Protein AF-A0A3M9ZS25-F1 (afdb_monomer_lite)

Structure (mmCIF, N/CA/C/O backbone):
data_AF-A0A3M9ZS25-F1
#
_entry.id   AF-A0A3M9ZS25-F1
#
loop_
_atom_site.group_PDB
_atom_site.id
_atom_site.type_symbol
_atom_site.label_atom_id
_atom_site.label_alt_id
_atom_site.label_comp_id
_atom_site.label_asym_id
_atom_site.label_entity_id
_atom_site.label_seq_id
_atom_site.pdbx_PDB_ins_code
_atom_site.Cartn_x
_atom_site.Cartn_y
_atom_site.Cartn_z
_atom_site.occupancy
_atom_site.B_iso_or_equiv
_atom_site.auth_seq_id
_atom_site.auth_comp_id
_atom_site.auth_asym_id
_atom_site.auth_atom_id
_atom_site.pdbx_PDB_model_num
ATOM 1 N N . ASP A 1 1 ? 11.937 -7.637 -33.307 1.00 70.69 1 ASP A N 1
ATOM 2 C CA . ASP A 1 1 ? 12.448 -8.621 -32.337 1.00 70.69 1 ASP A CA 1
ATOM 3 C C . ASP A 1 1 ? 13.852 -8.271 -31.884 1.00 70.69 1 ASP A C 1
ATOM 5 O O . ASP A 1 1 ? 14.822 -8.769 -32.437 1.00 70.69 1 ASP A O 1
ATOM 9 N N . ASP A 1 2 ? 13.953 -7.366 -30.910 1.00 86.38 2 ASP A N 1
ATOM 10 C CA . ASP A 1 2 ? 15.223 -7.020 -30.266 1.00 86.38 2 ASP A CA 1
ATOM 11 C C . ASP A 1 2 ? 15.440 -7.941 -29.043 1.00 86.38 2 ASP A C 1
ATOM 13 O O . ASP A 1 2 ? 14.625 -7.911 -28.110 1.00 86.38 2 ASP A O 1
ATOM 17 N N . PRO A 1 3 ? 16.511 -8.760 -29.011 1.00 86.88 3 PRO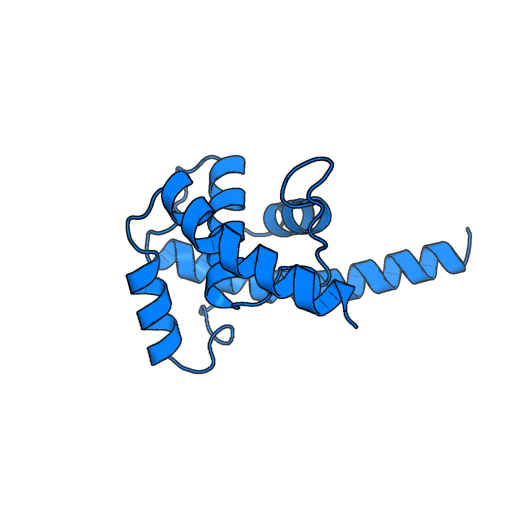 A N 1
ATOM 18 C CA . PRO A 1 3 ? 16.837 -9.616 -27.870 1.00 86.88 3 PRO A CA 1
ATOM 19 C C . PRO A 1 3 ? 16.986 -8.863 -26.537 1.00 86.88 3 PRO A C 1
ATOM 21 O O . PRO A 1 3 ? 16.682 -9.421 -25.479 1.00 86.88 3 PRO A O 1
ATOM 24 N N . ALA A 1 4 ? 17.431 -7.602 -26.558 1.00 84.00 4 ALA A N 1
ATOM 25 C CA . ALA A 1 4 ? 17.576 -6.788 -25.354 1.00 84.00 4 ALA A CA 1
ATOM 26 C C . ALA A 1 4 ? 16.211 -6.399 -24.767 1.00 84.00 4 ALA A C 1
ATOM 28 O O . ALA A 1 4 ? 16.008 -6.489 -23.554 1.00 84.00 4 ALA A O 1
ATOM 29 N N . GLU A 1 5 ? 15.2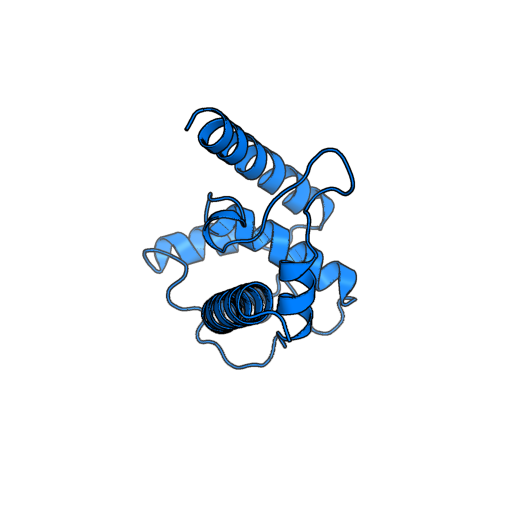53 -6.037 -25.619 1.00 81.25 5 GLU A N 1
ATOM 30 C CA . GLU A 1 5 ? 13.885 -5.715 -25.199 1.00 81.25 5 GLU A CA 1
ATOM 31 C C . GLU A 1 5 ? 13.136 -6.956 -24.695 1.00 81.25 5 GLU A C 1
ATOM 33 O O . GLU A 1 5 ? 12.448 -6.894 -23.675 1.00 81.25 5 GLU A O 1
ATOM 38 N N . GLN A 1 6 ? 13.347 -8.123 -25.315 1.00 83.31 6 GLN A N 1
ATOM 39 C CA . GLN A 1 6 ? 12.789 -9.389 -24.817 1.00 83.31 6 GLN A CA 1
ATOM 40 C C . GLN A 1 6 ? 13.334 -9.756 -23.430 1.00 83.31 6 GLN A C 1
ATOM 42 O O . GLN A 1 6 ? 12.579 -10.188 -22.553 1.00 83.31 6 GLN A O 1
ATOM 47 N N . LYS A 1 7 ? 14.635 -9.541 -23.193 1.00 87.06 7 LYS A N 1
ATOM 48 C CA . LYS A 1 7 ? 15.250 -9.759 -21.879 1.00 87.06 7 LYS A CA 1
ATOM 49 C C . LYS A 1 7 ? 14.649 -8.833 -20.818 1.00 87.06 7 LYS A C 1
ATOM 51 O O . LYS A 1 7 ? 14.262 -9.319 -19.756 1.00 87.06 7 LYS A O 1
ATOM 56 N N . LYS A 1 8 ? 14.505 -7.535 -21.113 1.00 80.56 8 LYS A N 1
ATOM 57 C CA . LYS A 1 8 ? 13.870 -6.564 -20.202 1.00 80.56 8 LYS A CA 1
ATOM 58 C C . LYS A 1 8 ? 12.425 -6.943 -19.880 1.00 80.56 8 LYS A C 1
ATOM 60 O O . LYS A 1 8 ? 12.032 -6.906 -18.716 1.00 80.56 8 LYS A O 1
ATOM 65 N N . ALA A 1 9 ? 11.646 -7.346 -20.884 1.00 80.19 9 ALA A N 1
ATOM 66 C CA . ALA A 1 9 ? 10.262 -7.772 -20.694 1.00 80.19 9 ALA A CA 1
ATOM 67 C C . ALA A 1 9 ? 10.161 -9.011 -19.787 1.00 80.19 9 ALA A C 1
ATOM 69 O O . ALA A 1 9 ? 9.323 -9.049 -18.883 1.00 80.19 9 ALA A O 1
ATOM 70 N N . ARG A 1 10 ? 11.050 -9.997 -19.972 1.00 84.81 10 ARG A N 1
ATOM 71 C CA . ARG A 1 10 ? 11.115 -11.189 -19.114 1.00 84.81 10 ARG A CA 1
ATOM 72 C C . ARG A 1 10 ? 11.477 -10.835 -17.674 1.00 84.81 10 ARG A C 1
ATOM 74 O O . ARG A 1 10 ? 10.773 -11.242 -16.755 1.00 84.81 10 ARG A O 1
ATOM 81 N N . GLU A 1 11 ? 12.525 -10.039 -17.475 1.00 84.88 11 GLU A N 1
ATOM 82 C CA . GLU A 1 11 ? 12.943 -9.591 -16.140 1.00 84.88 11 GLU A CA 1
ATOM 83 C C . GLU A 1 11 ? 11.834 -8.801 -15.434 1.00 84.88 11 GLU A C 1
ATOM 85 O O . GLU A 1 11 ? 11.601 -8.980 -14.236 1.00 84.88 11 GLU A O 1
ATOM 90 N N . TRP A 1 12 ? 11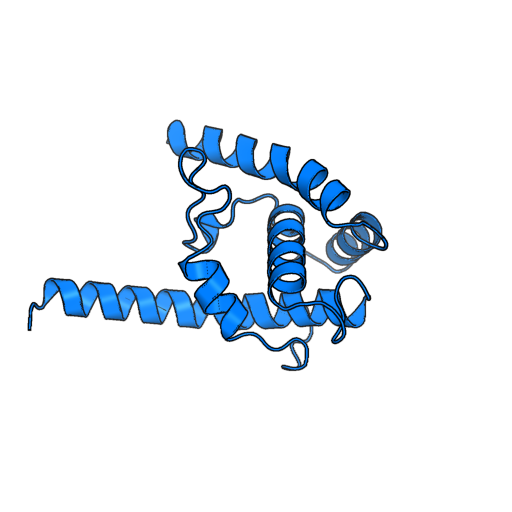.111 -7.954 -16.170 1.00 82.75 12 TRP A N 1
ATOM 91 C CA . TRP A 1 12 ? 9.951 -7.246 -15.639 1.00 82.75 12 TRP A CA 1
ATOM 92 C C . TRP A 1 12 ? 8.835 -8.211 -15.221 1.00 82.75 12 TRP A C 1
ATOM 94 O O . TRP A 1 12 ? 8.310 -8.083 -14.112 1.00 82.75 12 TRP A O 1
ATOM 104 N N . GLY A 1 13 ? 8.512 -9.202 -16.059 1.00 83.88 13 GLY A N 1
ATOM 105 C CA . GLY A 1 13 ? 7.510 -10.229 -15.765 1.00 83.88 13 GLY A CA 1
ATOM 106 C C . GLY A 1 13 ? 7.859 -11.067 -14.532 1.00 83.88 13 GLY A C 1
ATOM 107 O O . GLY A 1 13 ? 7.014 -11.265 -13.662 1.00 83.88 13 GLY A O 1
ATOM 108 N N . GLU A 1 14 ? 9.117 -11.485 -14.395 1.00 86.06 14 GLU A N 1
ATOM 109 C CA . GLU A 1 14 ? 9.610 -12.219 -13.223 1.00 86.06 14 GLU A CA 1
ATOM 110 C C . GLU A 1 14 ? 9.538 -11.381 -11.943 1.00 86.06 14 GLU A C 1
ATOM 112 O O . GLU A 1 14 ? 9.108 -11.870 -10.895 1.00 86.06 14 GLU A O 1
ATOM 117 N N . ARG A 1 15 ? 9.929 -10.101 -12.009 1.00 84.06 15 ARG A N 1
ATOM 118 C CA . ARG A 1 15 ? 9.793 -9.183 -10.868 1.00 84.06 15 ARG A CA 1
ATOM 119 C C . ARG A 1 15 ? 8.322 -9.012 -10.494 1.00 84.06 15 ARG A C 1
ATOM 121 O O . ARG A 1 15 ? 7.991 -9.117 -9.318 1.00 84.06 15 ARG A O 1
ATOM 128 N N . ARG A 1 16 ? 7.433 -8.827 -11.473 1.00 84.19 16 ARG A N 1
ATOM 129 C CA . ARG A 1 16 ? 5.981 -8.720 -11.260 1.00 84.19 16 ARG A CA 1
ATOM 130 C C . ARG A 1 16 ? 5.395 -9.964 -10.596 1.00 84.19 16 ARG A C 1
ATOM 132 O O . ARG A 1 16 ? 4.665 -9.839 -9.615 1.00 84.19 16 ARG A O 1
ATOM 139 N N . ALA A 1 17 ? 5.765 -11.153 -11.067 1.00 85.56 17 ALA A N 1
ATOM 140 C CA . ALA A 1 17 ? 5.315 -12.422 -10.497 1.00 85.56 17 ALA A CA 1
ATOM 141 C C . ALA A 1 17 ? 5.704 -12.580 -9.015 1.00 85.56 17 ALA A C 1
ATOM 143 O O . ALA A 1 17 ? 4.945 -13.164 -8.246 1.00 85.56 17 ALA A O 1
ATOM 144 N N . ARG A 1 18 ? 6.842 -12.012 -8.588 1.00 82.69 18 ARG A N 1
ATOM 145 C CA . ARG A 1 18 ? 7.256 -11.999 -7.173 1.00 82.69 18 ARG A CA 1
ATOM 146 C C . ARG A 1 18 ? 6.466 -11.006 -6.313 1.00 82.69 18 ARG A C 1
ATOM 148 O O . ARG A 1 18 ? 6.256 -11.269 -5.132 1.00 82.69 18 ARG A O 1
ATOM 155 N N . ARG A 1 19 ? 6.009 -9.885 -6.883 1.00 85.31 19 ARG A N 1
ATOM 156 C CA . ARG A 1 19 ? 5.305 -8.820 -6.139 1.00 85.31 19 ARG A CA 1
ATOM 157 C C . ARG A 1 19 ? 3.838 -9.110 -5.900 1.00 85.31 19 ARG A C 1
ATOM 159 O O . ARG A 1 19 ? 3.342 -8.841 -4.809 1.00 85.31 19 ARG A O 1
ATOM 166 N N . LEU A 1 20 ? 3.148 -9.653 -6.904 1.00 86.00 20 LEU A N 1
ATOM 167 C CA . LEU A 1 20 ? 1.698 -9.851 -6.846 1.00 86.00 20 LEU A CA 1
ATOM 168 C C . LEU A 1 20 ? 1.243 -10.662 -5.619 1.00 86.00 20 LEU A C 1
ATOM 170 O O . LEU A 1 20 ? 0.322 -10.206 -4.946 1.00 86.00 20 LEU A O 1
ATOM 174 N N . PRO A 1 21 ? 1.880 -11.789 -5.240 1.00 85.06 21 PRO A N 1
ATOM 175 C CA . PRO A 1 21 ? 1.477 -12.529 -4.042 1.00 85.06 21 PRO A CA 1
ATOM 176 C C . PRO A 1 21 ? 1.612 -11.721 -2.745 1.00 85.06 21 PRO A C 1
ATOM 178 O O . PRO A 1 21 ? 0.787 -11.854 -1.845 1.00 85.06 21 PRO A O 1
ATOM 181 N N . GLN A 1 22 ? 2.640 -10.873 -2.633 1.00 84.38 22 GLN A N 1
ATOM 182 C CA . GLN A 1 22 ? 2.825 -10.016 -1.459 1.00 84.38 22 GLN A CA 1
ATOM 183 C C . GLN A 1 22 ? 1.762 -8.916 -1.400 1.00 84.38 22 GLN A C 1
ATOM 185 O O . GLN A 1 22 ? 1.153 -8.720 -0.352 1.00 84.38 22 GLN A O 1
ATOM 190 N N . LEU A 1 23 ? 1.472 -8.267 -2.531 1.00 86.38 23 LEU A N 1
ATOM 191 C CA . LEU A 1 23 ? 0.415 -7.258 -2.608 1.00 86.38 23 LEU A CA 1
ATOM 192 C C . LEU A 1 23 ? -0.977 -7.842 -2.337 1.00 86.38 23 LEU A C 1
ATOM 194 O O . LEU A 1 23 ? -1.752 -7.216 -1.623 1.00 86.38 23 LEU A O 1
ATOM 198 N N . ARG A 1 24 ? -1.280 -9.051 -2.833 1.00 87.31 24 ARG A N 1
ATOM 199 C CA . ARG A 1 24 ? -2.540 -9.756 -2.531 1.00 87.31 24 ARG A CA 1
ATOM 200 C C . ARG A 1 24 ? -2.696 -10.038 -1.043 1.00 87.31 24 ARG A C 1
ATOM 202 O O . ARG A 1 24 ? -3.731 -9.719 -0.469 1.00 87.31 24 ARG A O 1
ATOM 209 N N . ARG A 1 25 ? -1.658 -10.588 -0.401 1.00 85.88 25 ARG A N 1
ATOM 210 C CA . ARG A 1 25 ? -1.663 -10.831 1.052 1.00 85.88 25 ARG A CA 1
ATOM 211 C C . ARG A 1 25 ? -1.874 -9.549 1.842 1.00 85.88 25 ARG A C 1
ATOM 213 O O . ARG A 1 25 ? -2.675 -9.539 2.771 1.00 85.88 25 ARG A O 1
ATOM 220 N N . PHE A 1 26 ? -1.199 -8.476 1.446 1.00 87.94 26 PHE A N 1
ATOM 221 C CA . PHE A 1 26 ? -1.333 -7.199 2.127 1.00 87.94 26 PHE A CA 1
ATOM 222 C C . PHE A 1 26 ? -2.717 -6.568 1.927 1.00 87.94 26 PHE A C 1
ATOM 224 O O . PHE A 1 26 ? -3.330 -6.128 2.893 1.00 87.94 26 PHE A O 1
ATOM 231 N N . ALA A 1 27 ? -3.262 -6.590 0.709 1.00 89.12 27 ALA A N 1
ATOM 232 C CA . ALA A 1 27 ? -4.618 -6.111 0.447 1.00 89.12 27 ALA A CA 1
ATOM 233 C C . ALA A 1 27 ? -5.668 -6.907 1.243 1.00 89.12 27 ALA A C 1
ATOM 235 O O . ALA A 1 27 ? -6.542 -6.308 1.864 1.00 89.12 27 ALA A O 1
ATOM 236 N N . ALA A 1 28 ? -5.540 -8.236 1.304 1.00 88.12 28 ALA A N 1
ATOM 237 C CA . ALA A 1 28 ? -6.422 -9.085 2.104 1.00 88.12 28 ALA A CA 1
ATOM 238 C C . ALA A 1 28 ? -6.318 -8.780 3.611 1.00 88.12 28 ALA A C 1
ATOM 240 O O . ALA A 1 28 ? -7.334 -8.764 4.307 1.00 88.12 28 ALA A O 1
ATOM 241 N N . LEU A 1 29 ? -5.110 -8.498 4.118 1.00 89.50 29 LEU A N 1
ATOM 242 C CA . LEU A 1 29 ? -4.897 -8.061 5.500 1.00 89.50 29 LEU A CA 1
ATOM 243 C C . LEU A 1 29 ? -5.639 -6.749 5.790 1.00 89.50 29 LEU A C 1
ATOM 245 O O . LEU A 1 29 ? -6.377 -6.673 6.770 1.00 89.50 29 LEU A O 1
ATOM 249 N N . LEU A 1 30 ? -5.484 -5.739 4.930 1.00 91.19 30 LEU A N 1
ATOM 250 C CA . LEU A 1 30 ? -6.168 -4.452 5.085 1.00 91.19 30 LEU A CA 1
ATOM 251 C C . LEU A 1 30 ? -7.692 -4.599 5.004 1.00 91.19 30 LEU A C 1
ATOM 253 O O . LEU A 1 30 ? -8.407 -3.975 5.785 1.00 91.19 30 LEU A O 1
ATOM 257 N N . HIS A 1 31 ? -8.182 -5.454 4.102 1.00 90.12 31 HIS A N 1
ATOM 258 C CA . HIS A 1 31 ? -9.609 -5.713 3.930 1.00 90.12 31 HIS A CA 1
ATOM 259 C C . HIS A 1 31 ? -10.233 -6.371 5.166 1.00 90.12 31 HIS A C 1
ATOM 261 O O . HIS A 1 31 ? -11.227 -5.888 5.701 1.00 90.12 31 HIS A O 1
ATOM 267 N N . ARG A 1 32 ? -9.613 -7.442 5.684 1.00 88.19 32 ARG A N 1
ATOM 268 C CA . ARG A 1 32 ? -10.093 -8.140 6.893 1.00 88.19 32 ARG A CA 1
ATOM 269 C C . ARG A 1 32 ? -10.144 -7.251 8.133 1.00 88.19 32 ARG A C 1
ATOM 271 O O . ARG A 1 32 ? -10.922 -7.532 9.038 1.00 88.19 32 ARG A O 1
ATOM 278 N N . ASN A 1 33 ? -9.320 -6.209 8.171 1.00 89.44 33 ASN A N 1
ATOM 279 C CA . ASN A 1 33 ? -9.241 -5.273 9.288 1.00 89.44 33 ASN A CA 1
ATOM 280 C C . ASN A 1 33 ? -9.986 -3.952 9.024 1.00 89.44 33 ASN A C 1
ATOM 282 O O . ASN A 1 33 ? -9.839 -3.008 9.794 1.00 89.44 33 ASN A O 1
ATOM 286 N N . GLY A 1 34 ? -10.780 -3.868 7.948 1.00 89.44 34 GLY A N 1
ATOM 287 C CA . GLY A 1 34 ? -11.636 -2.713 7.664 1.00 89.44 34 GLY A CA 1
ATOM 288 C C . GLY A 1 34 ? -10.889 -1.434 7.275 1.00 89.44 34 GLY A C 1
ATOM 289 O O . GLY A 1 34 ? -11.466 -0.354 7.332 1.00 89.44 34 GLY A O 1
ATOM 290 N N . VAL A 1 35 ? -9.613 -1.532 6.886 1.00 90.88 35 VAL A N 1
ATOM 291 C CA . VAL A 1 35 ? -8.838 -0.387 6.371 1.00 90.88 35 VAL A CA 1
ATOM 292 C C . VAL A 1 35 ? -9.224 -0.086 4.921 1.00 90.88 35 VAL A C 1
ATOM 294 O O . VAL A 1 35 ? -9.217 1.067 4.498 1.00 90.88 35 VAL A O 1
ATOM 297 N N . ILE A 1 36 ? -9.570 -1.127 4.162 1.00 90.69 36 ILE A N 1
ATOM 298 C CA . ILE A 1 36 ? -10.183 -1.031 2.836 1.00 90.69 36 ILE A CA 1
ATOM 299 C C . ILE A 1 36 ? -11.418 -1.929 2.785 1.00 90.69 36 ILE A C 1
ATOM 301 O O . ILE A 1 36 ? -11.486 -2.917 3.510 1.00 90.69 36 ILE A O 1
ATOM 305 N N . ASP A 1 37 ? -12.364 -1.634 1.900 1.00 87.88 37 ASP A N 1
ATOM 306 C CA . ASP A 1 37 ? -13.551 -2.467 1.691 1.00 87.88 37 ASP A CA 1
ATOM 307 C C . ASP A 1 37 ? -13.976 -2.497 0.211 1.00 87.88 37 ASP A C 1
ATOM 309 O O . ASP A 1 37 ? -13.438 -1.765 -0.627 1.00 87.88 37 ASP A O 1
ATOM 313 N N . GLY A 1 38 ? -14.941 -3.362 -0.115 1.00 83.56 38 GLY A N 1
ATOM 314 C CA . GLY A 1 38 ? -15.479 -3.515 -1.471 1.00 83.56 38 GLY A CA 1
ATOM 315 C C . GLY A 1 38 ? -16.321 -2.337 -1.983 1.00 83.56 38 GLY A C 1
ATOM 316 O O . GLY A 1 38 ? -16.683 -2.323 -3.156 1.00 83.56 38 GLY A O 1
ATOM 317 N N . THR A 1 39 ? -16.641 -1.346 -1.144 1.00 87.62 39 THR A N 1
ATOM 318 C CA . THR A 1 39 ? -17.389 -0.140 -1.544 1.00 87.62 39 THR A CA 1
ATOM 319 C C . THR A 1 39 ? -16.472 0.992 -2.008 1.00 87.62 39 THR A C 1
ATOM 321 O O . THR A 1 39 ? -16.915 1.916 -2.696 1.00 87.62 39 THR A O 1
ATOM 324 N N . MET A 1 40 ? -15.180 0.922 -1.673 1.00 89.06 40 MET A N 1
ATOM 325 C CA . MET A 1 40 ? -14.197 1.910 -2.097 1.00 89.06 40 MET A CA 1
ATOM 326 C C . MET A 1 40 ? -14.030 1.925 -3.616 1.00 89.06 40 MET A C 1
ATOM 328 O O . MET A 1 40 ? -13.899 0.892 -4.275 1.00 89.06 40 MET A O 1
ATOM 332 N N . SER A 1 41 ? -13.932 3.129 -4.188 1.00 88.69 41 SER A N 1
ATOM 333 C CA . SER A 1 41 ? -13.506 3.256 -5.582 1.00 88.69 41 SER A CA 1
ATOM 334 C C . SER A 1 41 ? -12.112 2.652 -5.765 1.00 88.69 41 SER A C 1
ATOM 336 O O . SER A 1 41 ? -11.257 2.752 -4.884 1.00 88.69 41 SER A O 1
ATOM 338 N N . ARG A 1 42 ? -11.844 2.086 -6.945 1.00 85.31 42 ARG A N 1
ATOM 339 C CA . ARG A 1 42 ? -10.536 1.496 -7.276 1.00 85.31 42 ARG A CA 1
ATOM 340 C C . ARG A 1 42 ? -9.374 2.457 -7.021 1.00 85.31 42 ARG A C 1
ATOM 342 O O . ARG A 1 42 ? -8.358 2.061 -6.469 1.00 85.31 42 ARG A O 1
ATOM 349 N N . VAL A 1 43 ? -9.547 3.726 -7.395 1.00 83.31 43 VAL A N 1
ATOM 350 C CA . VAL A 1 43 ? -8.537 4.777 -7.199 1.00 83.31 43 VAL A CA 1
ATOM 351 C C . VAL A 1 43 ? -8.255 4.991 -5.713 1.00 83.31 43 VAL A C 1
ATOM 353 O O . VAL A 1 43 ? -7.094 5.064 -5.318 1.00 83.31 43 VAL A O 1
ATOM 356 N N . HIS A 1 44 ? -9.305 5.054 -4.894 1.00 85.56 44 HIS A N 1
ATOM 357 C CA . HIS A 1 44 ? -9.171 5.239 -3.453 1.00 85.56 44 HIS A CA 1
ATOM 358 C C . HIS A 1 44 ? -8.538 4.009 -2.790 1.00 85.56 44 HIS A C 1
ATOM 360 O O . HIS A 1 44 ? -7.561 4.143 -2.062 1.00 85.56 44 HIS A O 1
ATOM 366 N N . ARG A 1 45 ? -9.007 2.803 -3.119 1.00 88.31 45 ARG A N 1
ATOM 367 C CA . ARG A 1 45 ? -8.433 1.539 -2.642 1.00 88.31 45 ARG A CA 1
ATOM 368 C C . ARG A 1 45 ? -6.938 1.439 -2.955 1.00 88.31 45 ARG A C 1
ATOM 370 O O . ARG A 1 45 ? -6.136 1.160 -2.069 1.00 88.31 45 ARG A O 1
ATOM 377 N N . ASP A 1 46 ? -6.558 1.689 -4.207 1.00 86.50 46 ASP A N 1
ATOM 378 C CA . ASP A 1 46 ? -5.164 1.601 -4.646 1.00 86.50 46 ASP A CA 1
ATOM 379 C C . ASP A 1 46 ? -4.288 2.636 -3.919 1.00 86.50 46 ASP A C 1
ATOM 381 O O . ASP A 1 46 ? -3.148 2.343 -3.548 1.00 86.50 46 ASP A O 1
ATOM 385 N N . PHE A 1 47 ? -4.832 3.829 -3.655 1.00 84.75 47 PHE A N 1
ATOM 386 C CA . PHE A 1 47 ? -4.169 4.841 -2.839 1.00 84.75 47 PHE A CA 1
ATOM 387 C C . PHE A 1 47 ? -3.956 4.362 -1.396 1.00 84.75 47 PHE A C 1
ATOM 389 O O . PHE A 1 47 ? -2.821 4.400 -0.921 1.00 84.75 47 PHE A O 1
ATOM 396 N N . MET A 1 48 ? -5.002 3.861 -0.731 1.00 87.75 48 MET A N 1
ATOM 397 C CA . MET A 1 48 ? -4.940 3.354 0.647 1.00 87.75 48 MET A CA 1
ATOM 398 C C . MET A 1 48 ? -3.897 2.243 0.786 1.00 87.75 48 MET A C 1
ATOM 400 O O . MET A 1 48 ? -2.999 2.338 1.622 1.00 87.75 48 MET A O 1
ATOM 404 N N . ILE A 1 49 ? -3.938 1.239 -0.101 1.00 88.44 49 ILE A N 1
ATOM 405 C CA . ILE A 1 49 ? -2.958 0.143 -0.122 1.00 88.44 49 ILE A CA 1
ATOM 406 C C . ILE A 1 49 ? -1.536 0.695 -0.279 1.00 88.44 49 ILE A C 1
ATOM 408 O O . ILE A 1 49 ? -0.626 0.246 0.413 1.00 88.44 49 ILE A O 1
ATOM 412 N N . THR A 1 50 ? -1.338 1.690 -1.148 1.00 84.75 50 THR A N 1
ATOM 413 C CA . THR A 1 50 ? -0.019 2.300 -1.373 1.00 84.75 50 THR A CA 1
ATOM 414 C C . THR A 1 50 ? 0.529 2.975 -0.115 1.00 84.75 50 THR A C 1
ATOM 416 O O . THR A 1 50 ? 1.679 2.725 0.250 1.00 84.75 50 THR A O 1
ATOM 419 N N . GLN A 1 51 ? -0.274 3.800 0.567 1.00 84.81 51 GLN A N 1
ATOM 420 C CA . GLN A 1 51 ? 0.175 4.500 1.780 1.00 84.81 51 GLN A CA 1
ATOM 421 C C . GLN A 1 51 ? 0.451 3.515 2.918 1.00 84.81 51 GLN A C 1
ATOM 423 O O . GLN A 1 51 ? 1.507 3.563 3.548 1.00 84.81 51 GLN A O 1
ATOM 428 N N . CYS A 1 52 ? -0.464 2.571 3.134 1.00 88.62 52 CYS A N 1
ATOM 429 C CA . CYS A 1 52 ? -0.316 1.525 4.136 1.00 88.62 52 CYS A CA 1
ATOM 430 C C . CYS A 1 52 ? 0.926 0.661 3.886 1.00 88.62 52 CYS A C 1
ATOM 432 O O . CYS A 1 52 ? 1.624 0.321 4.835 1.00 88.62 52 CYS A O 1
ATOM 434 N N . PHE A 1 53 ? 1.244 0.331 2.631 1.00 86.44 53 PHE A N 1
ATOM 435 C CA . PHE A 1 53 ? 2.415 -0.490 2.311 1.00 86.44 53 PHE A CA 1
ATOM 436 C C . PHE A 1 53 ? 3.727 0.250 2.599 1.00 86.44 53 PHE A C 1
ATOM 438 O O . PHE A 1 53 ? 4.667 -0.339 3.137 1.00 86.44 53 PHE A O 1
ATOM 445 N N . ALA A 1 54 ? 3.783 1.550 2.291 1.00 81.44 54 ALA A N 1
ATOM 446 C CA . ALA A 1 54 ? 4.928 2.395 2.626 1.00 81.44 54 ALA A CA 1
ATOM 447 C C . ALA A 1 54 ? 5.146 2.477 4.148 1.00 81.44 54 ALA A C 1
ATOM 449 O O . ALA A 1 54 ? 6.276 2.362 4.620 1.00 81.44 54 ALA A O 1
ATOM 450 N N . LEU A 1 55 ? 4.065 2.609 4.922 1.00 85.19 55 LEU A N 1
ATOM 451 C CA . LEU A 1 55 ? 4.117 2.597 6.387 1.00 85.19 55 LEU A CA 1
ATOM 452 C C . LEU A 1 55 ? 4.579 1.242 6.937 1.00 85.19 55 LEU A C 1
ATOM 454 O O . LEU A 1 55 ? 5.517 1.193 7.729 1.00 85.19 55 LEU A O 1
ATOM 458 N N . ALA A 1 56 ? 3.964 0.150 6.475 1.00 86.12 56 ALA A N 1
ATOM 459 C CA . ALA A 1 56 ? 4.231 -1.207 6.946 1.00 86.12 56 ALA A CA 1
ATOM 460 C C . ALA A 1 56 ? 5.690 -1.626 6.748 1.00 86.12 56 ALA A C 1
ATOM 462 O O . ALA A 1 56 ? 6.290 -2.258 7.613 1.00 86.12 56 ALA A O 1
ATOM 463 N N . THR A 1 57 ? 6.266 -1.277 5.600 1.00 79.19 57 THR A N 1
ATOM 464 C CA . THR A 1 57 ? 7.619 -1.715 5.254 1.00 79.19 57 THR A CA 1
ATOM 465 C C . THR A 1 57 ? 8.693 -0.759 5.747 1.00 79.19 57 THR A C 1
ATOM 467 O O . THR A 1 57 ? 9.853 -1.149 5.793 1.00 79.19 57 THR A O 1
ATOM 470 N N . ARG A 1 58 ? 8.346 0.490 6.096 1.00 74.62 58 ARG A N 1
ATOM 471 C CA . ARG A 1 58 ? 9.299 1.592 6.364 1.00 74.62 58 ARG A CA 1
ATOM 472 C C . ARG A 1 58 ? 10.368 1.768 5.276 1.00 74.62 58 ARG A C 1
ATOM 474 O O . ARG A 1 58 ? 11.368 2.455 5.476 1.00 74.62 58 ARG A O 1
ATOM 481 N N . HIS A 1 59 ? 10.124 1.148 4.132 1.00 62.53 59 HIS A N 1
ATOM 482 C CA . HIS A 1 59 ? 10.935 1.130 2.944 1.00 62.53 59 HIS A CA 1
ATOM 483 C C . HIS A 1 59 ? 10.069 1.700 1.834 1.00 62.53 59 HIS A C 1
ATOM 485 O O . HIS A 1 59 ? 8.849 1.519 1.786 1.00 62.53 59 HIS A O 1
ATOM 491 N N . GLY A 1 60 ? 10.701 2.434 0.930 1.00 57.88 60 GLY A N 1
ATOM 492 C CA . GLY A 1 60 ? 10.010 2.886 -0.261 1.00 57.88 60 GLY A CA 1
ATOM 493 C C . GLY A 1 60 ? 9.517 1.683 -1.065 1.00 57.88 60 GLY A C 1
ATOM 494 O O . GLY A 1 60 ? 10.043 0.572 -0.975 1.00 57.88 60 GLY A O 1
ATOM 495 N N . MET A 1 61 ? 8.554 1.925 -1.951 1.00 64.06 61 MET A N 1
ATOM 496 C CA . MET A 1 61 ? 8.120 0.927 -2.932 1.00 64.06 61 MET A CA 1
ATOM 497 C C . MET A 1 61 ? 9.280 0.430 -3.841 1.00 64.06 61 MET A C 1
ATOM 499 O O . MET A 1 61 ? 9.132 -0.551 -4.572 1.00 64.06 61 MET A O 1
ATOM 503 N N . ASP A 1 62 ? 10.451 1.069 -3.769 1.00 61.31 62 ASP A N 1
ATOM 504 C CA . ASP A 1 62 ? 11.650 0.799 -4.563 1.00 61.31 62 ASP A CA 1
ATOM 505 C C . ASP A 1 62 ? 12.322 -0.542 -4.245 1.00 61.31 62 ASP A C 1
ATOM 507 O O . ASP A 1 62 ? 12.798 -1.214 -5.157 1.00 61.31 62 ASP A O 1
ATOM 511 N N . MET A 1 63 ? 12.231 -1.033 -3.003 1.00 61.97 63 MET A N 1
ATOM 512 C CA . MET A 1 63 ? 12.687 -2.393 -2.652 1.00 61.97 63 MET A CA 1
ATOM 513 C C . MET A 1 63 ? 11.855 -3.487 -3.342 1.00 61.97 63 MET A C 1
ATOM 515 O O . MET A 1 63 ? 12.311 -4.612 -3.540 1.00 61.97 63 MET A O 1
ATOM 519 N N . MET A 1 64 ? 10.646 -3.131 -3.783 1.00 66.94 64 MET A N 1
ATOM 520 C CA . MET A 1 64 ? 9.790 -3.948 -4.642 1.00 66.94 64 MET A CA 1
ATOM 521 C C . MET A 1 64 ? 9.985 -3.605 -6.128 1.00 66.94 64 MET A C 1
ATOM 523 O O . MET A 1 64 ? 9.261 -4.087 -6.987 1.00 66.94 64 MET A O 1
ATOM 527 N N . GLY A 1 65 ? 10.964 -2.782 -6.494 1.00 67.00 65 GLY A N 1
ATOM 528 C CA . GLY A 1 65 ? 11.185 -2.336 -7.869 1.00 67.00 65 GLY A CA 1
ATOM 529 C C . GLY A 1 65 ? 10.116 -1.371 -8.391 1.00 67.00 65 GLY A C 1
ATOM 530 O O . GLY A 1 65 ? 9.896 -1.322 -9.604 1.00 67.00 65 GLY A O 1
ATOM 531 N N . TYR A 1 66 ? 9.436 -0.636 -7.505 1.00 69.69 66 TYR A N 1
ATOM 532 C CA . TYR 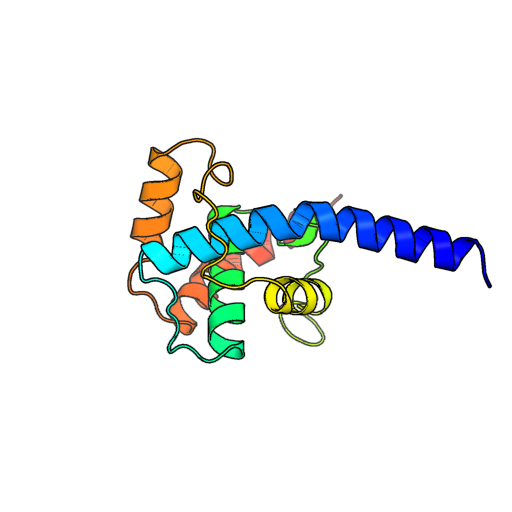A 1 66 ? 8.566 0.482 -7.866 1.00 69.69 66 TYR A CA 1
ATOM 533 C C . TYR A 1 66 ? 9.233 1.813 -7.526 1.00 69.69 66 TYR A C 1
ATOM 535 O O . TYR A 1 66 ? 9.517 2.109 -6.372 1.00 69.69 66 TYR A O 1
ATOM 543 N N . THR A 1 67 ? 9.411 2.674 -8.517 1.00 60.62 67 THR A N 1
ATOM 544 C CA . THR A 1 67 ? 10.135 3.932 -8.313 1.00 60.62 67 THR A CA 1
ATOM 545 C C . THR A 1 67 ? 9.190 5.072 -7.918 1.00 60.62 67 THR A C 1
ATOM 547 O O . THR A 1 67 ? 8.119 5.244 -8.503 1.00 60.62 67 THR A O 1
ATOM 550 N N . TRP A 1 68 ? 9.590 5.901 -6.953 1.00 56.88 68 TRP A N 1
ATOM 551 C CA . TRP A 1 68 ? 8.889 7.142 -6.598 1.00 56.88 68 TRP A CA 1
ATOM 552 C C . TRP A 1 68 ? 9.480 8.329 -7.381 1.00 56.88 68 TRP A C 1
ATOM 554 O O . TRP A 1 68 ? 10.686 8.557 -7.296 1.00 56.88 68 TRP A O 1
ATOM 564 N N . ARG A 1 69 ? 8.676 9.107 -8.132 1.00 53.72 69 ARG A N 1
ATOM 565 C CA . ARG A 1 69 ? 9.143 10.351 -8.787 1.00 53.72 69 ARG A CA 1
ATOM 566 C C . ARG A 1 69 ? 8.346 11.569 -8.347 1.00 53.72 69 ARG A C 1
ATOM 568 O O . ARG A 1 69 ? 7.182 11.742 -8.681 1.00 53.72 69 ARG A O 1
ATOM 575 N N . ASP A 1 70 ? 9.053 12.453 -7.665 1.00 49.50 70 ASP A N 1
ATOM 576 C CA . ASP A 1 70 ? 8.510 13.646 -7.019 1.00 49.50 70 ASP A CA 1
ATOM 577 C C . ASP A 1 70 ? 8.090 14.743 -8.019 1.00 49.50 70 ASP A C 1
ATOM 579 O O . ASP A 1 70 ? 7.136 15.474 -7.781 1.00 49.50 70 ASP A O 1
ATOM 583 N N . SER A 1 71 ? 8.783 14.848 -9.160 1.00 45.56 71 SER A N 1
ATOM 584 C CA . SER A 1 71 ? 8.699 16.000 -10.071 1.00 45.56 71 SER A CA 1
ATOM 585 C C . SER A 1 71 ? 7.576 15.944 -11.109 1.00 45.56 71 SER A C 1
ATOM 587 O O . SER A 1 71 ? 7.330 16.947 -11.769 1.00 45.56 71 SER A O 1
ATOM 589 N N . GLU A 1 72 ? 6.916 14.797 -11.286 1.00 43.62 72 GLU A N 1
ATOM 590 C CA . GLU A 1 72 ? 5.928 14.618 -12.361 1.00 43.62 72 GLU A CA 1
ATOM 591 C C . GLU A 1 72 ? 4.533 14.209 -11.860 1.00 43.62 72 GLU A C 1
ATOM 593 O O . GLU A 1 72 ? 3.557 14.515 -12.545 1.00 43.62 72 GLU A O 1
ATOM 598 N N . SER A 1 73 ? 4.371 13.480 -10.735 1.00 40.91 73 SER A N 1
ATOM 599 C CA . SER A 1 73 ? 3.071 12.811 -10.469 1.00 40.91 73 SER A CA 1
ATOM 600 C C . SER A 1 73 ? 2.765 12.322 -9.035 1.00 40.91 73 SER A C 1
ATOM 602 O O . SER A 1 73 ? 1.816 11.551 -8.867 1.00 40.91 73 SER A O 1
ATOM 604 N N . GLY A 1 74 ? 3.531 12.671 -7.993 1.00 51.62 74 GLY A N 1
ATOM 605 C CA . GLY A 1 74 ? 3.480 11.875 -6.749 1.00 51.62 74 GLY A CA 1
ATOM 606 C C . GLY A 1 74 ? 3.976 10.440 -7.024 1.00 51.62 74 GLY A C 1
ATOM 607 O O . GLY A 1 74 ? 4.786 10.284 -7.936 1.00 51.62 74 GLY A O 1
ATOM 608 N N . PRO A 1 75 ? 3.559 9.375 -6.306 1.00 50.59 75 PRO A N 1
ATOM 609 C CA . PRO A 1 75 ? 4.076 8.027 -6.572 1.00 50.59 75 PRO A CA 1
ATOM 610 C C . PRO A 1 75 ? 4.002 7.708 -8.072 1.00 50.59 75 PRO A C 1
ATOM 612 O O . PRO A 1 75 ? 2.929 7.798 -8.666 1.00 50.59 75 PRO A O 1
ATOM 615 N N . LEU A 1 76 ? 5.103 7.301 -8.706 1.00 47.34 76 LEU A N 1
ATOM 616 C CA . LEU A 1 76 ? 5.053 6.651 -10.022 1.00 47.34 76 LEU A CA 1
ATOM 617 C C . LEU A 1 76 ? 4.823 5.145 -9.818 1.00 47.34 76 LEU A C 1
ATOM 619 O O . LEU A 1 76 ? 5.596 4.297 -10.233 1.00 47.34 76 LEU A O 1
ATOM 623 N N . SER A 1 77 ? 3.833 4.737 -9.034 1.00 56.31 77 SER A N 1
ATOM 624 C CA . SER A 1 77 ? 2.478 4.331 -9.439 1.00 56.31 77 SER A CA 1
ATOM 625 C C . SER A 1 77 ? 2.236 3.635 -10.780 1.00 56.31 77 SER A C 1
ATOM 627 O O . SER A 1 77 ? 1.255 2.919 -10.813 1.00 56.31 77 SER A O 1
ATOM 629 N N . ALA A 1 78 ? 3.024 3.708 -11.859 1.00 57.94 78 ALA A N 1
ATOM 630 C CA . ALA A 1 78 ? 2.614 2.970 -13.069 1.00 57.94 78 ALA A CA 1
ATOM 631 C C . ALA A 1 78 ? 2.707 1.444 -12.869 1.00 57.94 78 ALA A C 1
ATOM 633 O O . ALA A 1 78 ? 1.682 0.773 -12.992 1.00 57.94 78 ALA A O 1
ATOM 634 N N . PRO A 1 79 ? 3.855 0.869 -12.456 1.00 68.56 79 PRO A N 1
ATOM 635 C CA . PRO A 1 79 ? 3.928 -0.574 -12.265 1.00 68.56 79 PRO A CA 1
ATOM 636 C C . PRO A 1 79 ? 3.144 -1.020 -11.026 1.00 68.56 79 PRO A C 1
ATOM 638 O O . PRO A 1 79 ? 2.529 -2.078 -11.062 1.00 68.56 79 PRO A O 1
ATOM 641 N N . MET A 1 80 ? 3.081 -0.202 -9.964 1.00 77.31 80 MET A N 1
ATOM 642 C CA . MET A 1 80 ? 2.261 -0.539 -8.797 1.00 77.31 80 MET A CA 1
ATOM 643 C C . MET A 1 80 ? 0.766 -0.463 -9.103 1.00 77.31 80 MET A C 1
ATOM 645 O O . MET A 1 80 ? 0.055 -1.377 -8.723 1.00 77.31 80 MET A O 1
ATOM 649 N N . LYS A 1 81 ? 0.267 0.543 -9.832 1.00 75.44 81 LYS A N 1
ATOM 650 C CA . LYS A 1 81 ? -1.141 0.577 -10.270 1.00 75.44 81 LYS A CA 1
ATOM 651 C C . LYS A 1 81 ? -1.447 -0.600 -11.191 1.00 75.44 81 LYS A C 1
ATOM 653 O O . LYS A 1 81 ? -2.473 -1.237 -11.007 1.00 75.44 81 LYS A O 1
ATOM 658 N N . ILE A 1 82 ? -0.553 -0.939 -12.127 1.00 75.69 82 ILE A N 1
ATOM 659 C CA . ILE A 1 82 ? -0.691 -2.132 -12.985 1.00 75.69 82 ILE A CA 1
ATOM 660 C C . ILE A 1 82 ? -0.771 -3.419 -12.149 1.00 75.69 82 ILE A C 1
ATOM 662 O O . ILE A 1 82 ? -1.510 -4.341 -12.498 1.00 75.69 82 ILE A O 1
ATOM 666 N N . ASP A 1 83 ? -0.019 -3.497 -11.055 1.00 85.44 83 ASP A N 1
ATOM 667 C CA . ASP A 1 83 ? -0.009 -4.667 -10.183 1.00 85.44 83 ASP A CA 1
ATOM 668 C C . ASP A 1 83 ? -1.244 -4.687 -9.265 1.00 85.44 83 ASP A C 1
ATOM 670 O O . ASP A 1 83 ? -1.916 -5.711 -9.198 1.00 85.44 83 ASP A O 1
ATOM 674 N N . LEU A 1 84 ? -1.641 -3.557 -8.672 1.00 85.25 84 LEU A N 1
ATOM 675 C CA . LEU A 1 84 ? -2.872 -3.398 -7.878 1.00 85.25 84 LEU A CA 1
ATOM 676 C C . LEU A 1 84 ? -4.145 -3.609 -8.706 1.00 85.25 84 LEU A C 1
ATOM 678 O O . LEU A 1 84 ? -5.162 -4.078 -8.201 1.00 85.25 84 LEU A O 1
ATOM 682 N N . HIS A 1 85 ? -4.090 -3.320 -10.003 1.00 82.94 85 HIS A N 1
ATOM 683 C CA . HIS A 1 85 ? -5.148 -3.658 -10.944 1.00 82.94 85 HIS A CA 1
ATOM 684 C C . HIS A 1 85 ? -5.375 -5.165 -11.094 1.00 82.94 85 HIS A C 1
ATOM 686 O O . HIS A 1 85 ? -6.460 -5.544 -11.522 1.00 82.94 85 HIS A O 1
ATOM 692 N N . ALA A 1 86 ? -4.377 -5.988 -10.764 1.00 83.19 86 ALA A N 1
ATOM 693 C CA . ALA A 1 86 ? -4.427 -7.448 -10.795 1.00 83.19 86 ALA A CA 1
ATOM 694 C C . ALA A 1 86 ? -4.558 -8.076 -9.389 1.00 83.19 86 ALA A C 1
ATOM 696 O O . ALA A 1 86 ? -4.352 -9.286 -9.233 1.00 83.19 86 ALA A O 1
ATOM 697 N N . VAL A 1 87 ? -4.842 -7.251 -8.374 1.00 83.00 87 VAL A N 1
ATOM 698 C CA . VAL A 1 87 ? -5.059 -7.653 -6.981 1.00 83.00 87 VAL A CA 1
ATOM 699 C C . VAL A 1 87 ? -6.530 -7.448 -6.644 1.00 83.00 87 VAL A C 1
ATOM 701 O O . VAL A 1 87 ? -7.000 -6.306 -6.602 1.00 83.00 87 VAL A O 1
ATOM 704 N N . GLU A 1 88 ? -7.230 -8.546 -6.367 1.00 71.75 88 GLU A N 1
ATOM 705 C CA . GLU A 1 88 ? -8.552 -8.489 -5.752 1.00 71.75 88 GLU A CA 1
ATOM 706 C C . GLU A 1 88 ? -8.430 -8.604 -4.221 1.00 71.75 88 GLU A C 1
ATOM 708 O O . GLU A 1 88 ? -7.582 -9.357 -3.728 1.00 71.75 88 GLU A O 1
ATOM 713 N N . PRO A 1 89 ? -9.253 -7.877 -3.438 1.00 61.50 89 PRO A N 1
ATOM 714 C CA . PRO A 1 89 ? -9.236 -7.955 -1.971 1.00 61.50 89 PRO A CA 1
ATOM 715 C C . PRO A 1 89 ? -9.551 -9.360 -1.433 1.00 61.50 89 PRO A C 1
ATOM 717 O O . PRO A 1 89 ? -9.168 -9.704 -0.315 1.00 61.50 89 PRO A O 1
ATOM 720 N N . GLU A 1 90 ? -10.245 -10.165 -2.239 1.00 59.72 90 GLU A N 1
ATOM 721 C CA . GLU A 1 90 ? -10.827 -11.455 -1.865 1.00 59.72 90 GLU A CA 1
ATOM 722 C C . GLU A 1 90 ? -9.915 -12.653 -2.174 1.00 59.72 90 GLU A C 1
ATOM 724 O O . GLU A 1 90 ? -10.231 -13.778 -1.793 1.00 59.72 90 GLU A O 1
ATOM 729 N N . ASP A 1 91 ? -8.743 -12.425 -2.783 1.00 61.00 91 ASP A N 1
ATOM 730 C CA . ASP A 1 91 ? -7.800 -13.461 -3.248 1.00 61.00 91 ASP A CA 1
ATOM 731 C C . ASP A 1 91 ? -7.118 -14.277 -2.114 1.00 61.00 91 ASP A C 1
ATOM 733 O O . ASP A 1 91 ? -6.114 -14.957 -2.334 1.00 61.00 91 ASP A O 1
ATOM 737 N N . GLY A 1 92 ? -7.644 -14.248 -0.884 1.00 53.25 92 GLY A N 1
ATOM 738 C CA . GLY A 1 92 ? -7.401 -15.298 0.113 1.00 53.25 92 GLY A CA 1
ATOM 739 C C . GLY A 1 92 ? -5.990 -15.373 0.701 1.00 53.25 92 GLY A C 1
ATOM 740 O O . GLY A 1 92 ? -5.609 -16.405 1.247 1.00 53.25 92 GLY A O 1
ATOM 741 N N . GLY A 1 93 ? -5.196 -14.304 0.628 1.00 57.31 93 GLY A N 1
ATOM 742 C CA . GLY A 1 93 ? -3.888 -14.278 1.281 1.00 57.31 93 GLY A CA 1
ATOM 743 C C . GLY A 1 93 ? -4.026 -14.259 2.806 1.00 57.31 93 GLY A C 1
ATOM 744 O O . GLY A 1 93 ? -4.728 -13.405 3.337 1.00 57.31 93 GLY A O 1
ATOM 745 N N . ASP A 1 94 ? -3.337 -15.142 3.527 1.00 59.91 94 ASP A N 1
ATOM 746 C CA . ASP A 1 94 ? -3.326 -15.230 5.003 1.00 59.91 94 ASP A CA 1
ATOM 747 C C . ASP A 1 94 ? -2.794 -13.970 5.718 1.00 59.91 94 ASP A C 1
ATOM 749 O O . ASP A 1 94 ? -2.931 -13.841 6.929 1.00 59.91 94 ASP A O 1
ATOM 753 N N . GLY A 1 95 ? -2.263 -12.996 4.970 1.00 56.59 95 GLY A N 1
ATOM 754 C CA . GLY A 1 95 ? -1.667 -11.771 5.511 1.00 56.59 95 GLY A CA 1
ATOM 755 C C . GLY A 1 95 ? -0.252 -11.981 6.055 1.00 56.59 95 GLY A C 1
ATOM 756 O O . GLY A 1 95 ? 0.405 -11.009 6.411 1.00 56.59 95 GLY A O 1
ATOM 757 N N . ALA A 1 96 ? 0.249 -13.220 6.052 1.00 58.69 96 ALA A N 1
ATOM 758 C CA . ALA A 1 96 ? 1.509 -13.573 6.677 1.00 58.69 96 ALA A CA 1
ATOM 759 C C . ALA A 1 96 ? 2.724 -13.145 5.836 1.00 58.69 96 ALA A C 1
ATOM 761 O O . ALA A 1 96 ? 2.730 -13.205 4.601 1.00 58.69 96 ALA A O 1
ATOM 762 N N . GLY A 1 97 ? 3.798 -12.766 6.532 1.00 67.88 97 GLY A N 1
ATOM 763 C CA . GLY A 1 97 ? 5.135 -12.621 5.953 1.00 67.88 97 GLY A CA 1
ATOM 764 C C . GLY A 1 97 ? 5.519 -11.225 5.461 1.00 67.88 97 GLY A C 1
ATOM 765 O O . GLY A 1 97 ? 6.579 -11.102 4.850 1.00 67.88 97 GLY 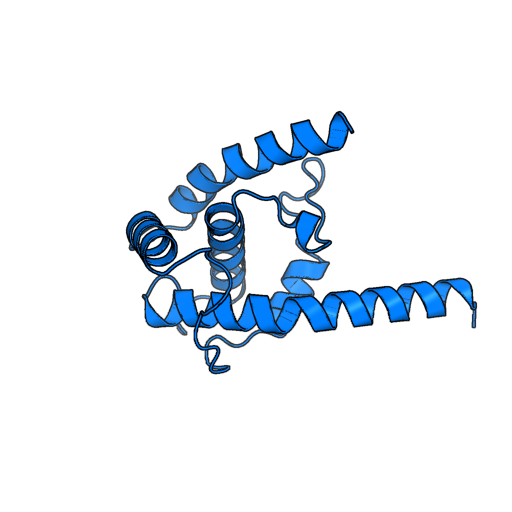A O 1
ATOM 766 N N . LEU A 1 98 ? 4.707 -10.188 5.711 1.00 76.44 98 LEU A N 1
ATOM 767 C CA . LEU A 1 98 ? 5.164 -8.800 5.532 1.00 76.44 98 LEU A CA 1
ATOM 768 C C . LEU A 1 98 ? 5.862 -8.255 6.785 1.00 76.44 98 LEU A C 1
ATOM 770 O O . LEU A 1 98 ? 6.818 -7.493 6.671 1.00 76.44 98 LEU A O 1
ATOM 774 N N . PHE A 1 99 ? 5.405 -8.666 7.967 1.00 80.62 99 PHE A N 1
ATOM 775 C CA . PHE A 1 99 ? 5.954 -8.228 9.246 1.00 80.62 99 PHE A CA 1
ATOM 776 C C . PHE A 1 99 ? 6.904 -9.282 9.835 1.00 80.62 99 PHE A C 1
ATOM 778 O O . PHE A 1 99 ? 6.677 -10.478 9.634 1.00 80.62 99 PHE A O 1
ATOM 785 N N . PRO A 1 100 ? 7.940 -8.868 10.595 1.00 78.19 100 PRO A N 1
ATOM 786 C CA . PRO A 1 100 ? 8.831 -9.789 11.307 1.00 78.19 100 PRO A CA 1
ATOM 787 C C . PRO A 1 100 ? 8.110 -10.694 12.321 1.00 78.19 100 PRO A C 1
ATOM 789 O O . PRO A 1 100 ? 8.599 -11.782 12.622 1.00 78.19 100 PRO A O 1
ATOM 792 N N . GLY A 1 101 ? 6.948 -10.263 12.827 1.00 82.81 101 GLY A N 1
ATOM 793 C CA . GLY A 1 101 ? 6.143 -10.989 13.801 1.00 82.81 101 GLY A CA 1
ATOM 794 C C . GLY A 1 101 ? 4.724 -10.426 13.954 1.00 82.81 101 GLY A C 1
ATOM 795 O O . GLY A 1 101 ? 4.365 -9.383 13.406 1.00 82.81 101 GLY A O 1
ATOM 796 N N . GLY A 1 102 ? 3.892 -11.145 14.715 1.00 85.56 102 GLY A N 1
ATOM 797 C CA . GLY A 1 102 ? 2.483 -10.792 14.935 1.00 85.56 102 GLY A CA 1
ATOM 798 C C . GLY A 1 102 ? 2.246 -9.651 15.936 1.00 85.56 102 GLY A C 1
ATOM 799 O O . GLY A 1 102 ? 1.096 -9.273 16.160 1.00 85.56 102 GLY A O 1
ATOM 800 N N . ALA A 1 103 ? 3.292 -9.130 16.586 1.00 87.94 103 ALA A N 1
ATOM 801 C CA . ALA A 1 103 ? 3.199 -7.929 17.420 1.00 87.94 103 ALA A CA 1
ATOM 802 C C . ALA A 1 103 ? 3.350 -6.669 16.557 1.00 87.94 103 ALA A C 1
ATOM 804 O O . ALA A 1 103 ? 2.562 -5.736 16.685 1.00 87.94 103 ALA A O 1
ATOM 805 N N . GLU A 1 104 ? 4.307 -6.686 15.631 1.00 87.69 104 GLU A N 1
ATOM 806 C CA . GLU A 1 104 ? 4.558 -5.635 14.650 1.00 87.69 104 GLU A CA 1
ATOM 807 C C . GLU A 1 104 ? 3.372 -5.468 13.701 1.00 87.69 104 GLU A C 1
ATOM 809 O O . GLU A 1 104 ? 2.947 -4.344 13.446 1.00 87.69 104 GLU A O 1
ATOM 814 N N . GLU A 1 105 ? 2.789 -6.580 13.241 1.00 89.94 105 GLU A N 1
ATOM 815 C CA . GLU A 1 105 ? 1.565 -6.547 12.434 1.00 89.94 105 GLU A CA 1
ATOM 816 C C . GLU A 1 105 ? 0.411 -5.871 13.188 1.00 89.94 105 GLU A C 1
ATOM 818 O O . GLU A 1 105 ? -0.275 -5.012 12.638 1.00 89.94 105 GLU A O 1
ATOM 823 N N . ARG A 1 106 ? 0.218 -6.208 14.469 1.00 89.75 106 ARG A N 1
ATOM 824 C CA . ARG A 1 106 ? -0.850 -5.626 15.295 1.00 89.75 106 ARG A CA 1
ATOM 825 C C . ARG A 1 106 ? -0.651 -4.135 15.522 1.00 89.75 106 ARG A C 1
ATOM 827 O O . ARG A 1 106 ? -1.589 -3.373 15.328 1.00 89.75 106 ARG A O 1
ATOM 834 N N . ALA A 1 107 ? 0.568 -3.732 15.877 1.00 91.12 107 ALA A N 1
ATOM 835 C CA . ALA A 1 107 ? 0.919 -2.329 16.062 1.00 91.12 107 ALA A CA 1
ATOM 836 C C . ALA A 1 107 ? 0.673 -1.520 14.780 1.00 91.12 107 ALA A C 1
ATOM 838 O O . ALA A 1 107 ? 0.092 -0.441 14.839 1.00 91.12 107 ALA A O 1
ATOM 839 N N . PHE A 1 108 ? 1.041 -2.068 13.618 1.00 92.50 108 PHE A N 1
ATOM 840 C CA . PHE A 1 108 ? 0.736 -1.450 12.331 1.00 92.50 108 PHE A CA 1
ATOM 841 C C . PHE A 1 108 ? -0.776 -1.309 12.101 1.00 92.50 108 PHE A C 1
ATOM 843 O O . PHE A 1 108 ? -1.240 -0.238 11.715 1.00 92.50 108 PHE A O 1
ATOM 850 N N . LEU A 1 109 ? -1.557 -2.368 12.336 1.00 92.75 109 LEU A N 1
ATOM 851 C CA . LEU A 1 109 ? -3.009 -2.341 12.138 1.00 92.75 109 LEU A CA 1
ATOM 852 C C . LEU A 1 109 ? -3.694 -1.324 13.057 1.00 92.75 109 LEU A C 1
ATOM 854 O O . LEU A 1 109 ? -4.546 -0.570 12.594 1.00 92.75 109 LEU A O 1
ATOM 858 N N . GLU A 1 110 ? -3.293 -1.259 14.326 1.00 93.38 110 GLU A N 1
ATOM 859 C CA . GLU A 1 110 ? -3.756 -0.243 15.280 1.00 93.38 110 GLU A CA 1
ATOM 860 C C . GLU A 1 110 ? -3.376 1.172 14.823 1.00 93.38 110 GLU A C 1
ATOM 862 O O . GLU A 1 110 ? -4.173 2.107 14.927 1.00 93.38 110 GLU A O 1
ATOM 867 N N . GLU A 1 111 ? -2.177 1.332 14.260 1.00 92.88 111 GLU A N 1
ATOM 868 C CA . GLU A 1 111 ? -1.701 2.604 13.731 1.00 92.88 111 GLU A CA 1
ATOM 869 C C . GLU A 1 111 ? -2.506 3.066 12.509 1.00 92.88 111 GLU A C 1
ATOM 871 O O . GLU A 1 111 ? -2.752 4.264 12.390 1.00 92.88 111 GLU A O 1
ATOM 876 N N . VAL A 1 112 ? -2.971 2.178 11.625 1.00 93.00 112 VAL A N 1
ATOM 877 C CA . VAL A 1 112 ? -3.717 2.580 10.412 1.00 93.00 112 VAL A CA 1
ATOM 878 C C . VAL A 1 112 ? -5.240 2.526 10.550 1.00 93.00 112 VAL A C 1
ATOM 880 O O . VAL A 1 112 ? -5.940 3.134 9.739 1.00 93.00 112 VAL A O 1
ATOM 883 N N . ALA A 1 113 ? -5.770 1.842 11.565 1.00 92.19 113 ALA A N 1
ATOM 884 C CA . ALA A 1 113 ? -7.208 1.683 11.757 1.00 92.19 113 ALA A CA 1
ATOM 885 C C . ALA A 1 113 ? -7.944 3.035 11.834 1.00 92.19 113 ALA A C 1
ATOM 887 O O . ALA A 1 113 ? -7.532 3.960 12.540 1.00 92.19 113 ALA A O 1
ATOM 888 N N . GLY A 1 114 ? -9.053 3.132 11.091 1.00 89.38 114 GLY A N 1
ATOM 889 C CA . GLY A 1 114 ? -9.954 4.289 11.077 1.00 89.38 114 GLY A CA 1
ATOM 890 C C . GLY A 1 114 ? -9.416 5.555 10.401 1.00 89.38 114 GLY A C 1
ATOM 891 O O . GLY A 1 114 ? -10.116 6.565 10.409 1.00 89.38 114 GLY A O 1
ATOM 892 N N . LYS A 1 115 ? -8.205 5.532 9.829 1.00 90.19 115 LYS A N 1
ATOM 893 C CA . LYS A 1 115 ? -7.588 6.715 9.212 1.00 90.19 115 LYS A CA 1
ATOM 894 C C . LYS A 1 115 ? -8.037 6.916 7.775 1.00 90.19 115 LYS A C 1
ATOM 896 O O . LYS A 1 115 ? -8.113 5.967 6.998 1.00 90.19 115 LYS A O 1
ATOM 901 N N . GLY A 1 116 ? -8.281 8.176 7.426 1.00 83.00 116 GLY A N 1
ATOM 902 C CA . GLY A 1 116 ? -8.603 8.579 6.059 1.00 83.00 116 GLY A CA 1
ATOM 903 C C . GLY A 1 116 ? -7.375 8.701 5.151 1.00 83.00 116 GLY A C 1
ATOM 904 O O . GLY A 1 116 ? -6.223 8.668 5.594 1.00 83.00 116 GLY A O 1
ATOM 905 N N . ASP A 1 117 ? -7.636 8.929 3.867 1.00 79.12 117 ASP A N 1
ATOM 906 C CA . ASP A 1 117 ? -6.636 9.145 2.817 1.00 79.12 117 ASP A CA 1
ATOM 907 C C . ASP A 1 117 ? -5.626 10.259 3.157 1.00 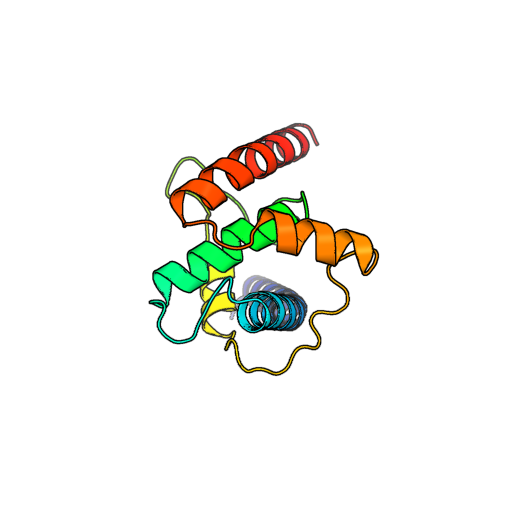79.12 117 ASP A C 1
ATOM 909 O O . ASP A 1 117 ? -4.411 10.073 3.036 1.00 79.12 117 ASP A O 1
ATOM 913 N N . LEU A 1 118 ? -6.109 11.406 3.640 1.00 78.94 118 LEU A N 1
ATOM 914 C CA . LEU A 1 118 ? -5.274 12.550 4.006 1.00 78.94 118 LEU A CA 1
ATOM 915 C C . LEU A 1 118 ? -4.345 12.250 5.187 1.00 78.94 118 LEU A C 1
ATOM 917 O O . LEU A 1 118 ? -3.203 12.714 5.204 1.00 78.94 118 LEU A O 1
ATOM 921 N N . GLU A 1 119 ? -4.819 11.502 6.180 1.00 85.81 119 GLU A N 1
ATOM 922 C CA . GLU A 1 119 ? -4.037 11.163 7.372 1.00 85.81 119 GLU A CA 1
ATOM 923 C C . GLU A 1 119 ? -2.945 10.153 7.033 1.00 85.81 119 GLU A C 1
ATOM 925 O O . GLU A 1 119 ? -1.770 10.400 7.313 1.00 85.81 119 GLU A O 1
ATOM 930 N N . LEU A 1 120 ? -3.308 9.074 6.334 1.00 84.25 120 LEU A N 1
ATOM 931 C CA . LEU A 1 120 ? -2.350 8.067 5.883 1.00 84.25 120 LEU A CA 1
ATOM 932 C C . LEU A 1 120 ? -1.306 8.667 4.938 1.00 84.25 120 LEU A C 1
ATOM 934 O O . LEU A 1 120 ? -0.116 8.386 5.079 1.00 84.25 120 LEU A O 1
ATOM 938 N N . GLY A 1 121 ? -1.715 9.558 4.029 1.00 78.88 121 GLY A N 1
ATOM 939 C CA . GLY A 1 121 ? -0.790 10.271 3.150 1.00 78.88 121 GLY A CA 1
ATOM 940 C C . GLY A 1 121 ? 0.218 11.137 3.914 1.00 78.88 121 GLY A C 1
ATOM 941 O O . GLY A 1 121 ? 1.397 11.176 3.558 1.00 78.88 121 GLY A O 1
ATOM 942 N N . ARG A 1 122 ? -0.203 11.807 4.997 1.00 83.00 122 ARG A N 1
ATOM 943 C CA . ARG A 1 122 ? 0.706 12.593 5.854 1.00 83.00 122 ARG A CA 1
ATOM 944 C C . ARG A 1 122 ? 1.690 11.711 6.615 1.00 83.00 122 ARG A C 1
ATOM 946 O O . ARG A 1 122 ? 2.851 12.094 6.725 1.00 83.00 122 ARG A O 1
ATOM 953 N N . MET A 1 123 ? 1.242 10.558 7.106 1.00 84.94 123 MET A N 1
ATOM 954 C CA . MET A 1 123 ? 2.086 9.607 7.835 1.00 84.94 123 MET A CA 1
ATOM 955 C C . MET A 1 123 ? 3.120 8.941 6.923 1.00 84.94 123 MET A C 1
ATOM 957 O O . MET A 1 123 ? 4.282 8.806 7.299 1.00 84.94 123 MET A O 1
ATOM 961 N N . ALA A 1 124 ? 2.724 8.554 5.709 1.00 80.25 124 ALA A N 1
ATOM 962 C CA . ALA A 1 124 ? 3.607 7.875 4.763 1.00 80.25 124 ALA A CA 1
ATOM 963 C C . ALA A 1 124 ? 4.661 8.815 4.152 1.00 80.25 124 ALA A C 1
ATOM 965 O O . ALA A 1 124 ? 5.777 8.394 3.846 1.00 80.25 124 ALA A O 1
ATOM 966 N N . ARG A 1 125 ? 4.337 10.106 3.993 1.00 76.69 125 ARG A N 1
ATOM 967 C CA . ARG A 1 125 ? 5.221 11.103 3.369 1.00 76.69 125 ARG A CA 1
ATOM 968 C C . ARG A 1 125 ? 6.653 11.148 3.940 1.00 76.69 125 ARG A C 1
ATOM 970 O O . ARG A 1 125 ? 7.577 11.082 3.129 1.00 76.69 125 ARG A O 1
ATOM 977 N N . PRO A 1 126 ? 6.895 11.272 5.261 1.00 74.56 126 PRO A N 1
ATOM 978 C CA . PRO A 1 126 ? 8.256 11.304 5.805 1.00 74.56 126 PRO A CA 1
ATOM 979 C C . PRO A 1 126 ? 9.028 10.001 5.561 1.00 74.56 126 PRO A C 1
ATOM 981 O O . PRO A 1 126 ? 10.192 10.063 5.177 1.00 74.56 126 PRO A O 1
ATOM 984 N N . VAL A 1 127 ? 8.372 8.842 5.686 1.00 75.31 127 VAL A N 1
ATOM 985 C CA . VAL A 1 127 ? 8.982 7.521 5.437 1.00 75.31 127 VAL A CA 1
ATOM 986 C C . VAL A 1 127 ? 9.531 7.433 4.011 1.00 75.31 127 VAL A C 1
ATOM 988 O O . VAL A 1 127 ? 10.658 6.996 3.786 1.00 75.31 127 VAL A O 1
ATOM 991 N N . VAL A 1 128 ? 8.753 7.915 3.042 1.00 70.19 128 VAL A N 1
ATOM 992 C CA . VAL A 1 128 ? 9.139 7.927 1.627 1.00 70.19 128 VAL A CA 1
ATOM 993 C C . VAL A 1 128 ? 10.289 8.906 1.350 1.00 70.19 128 VAL A C 1
ATOM 995 O O . VAL A 1 128 ? 11.193 8.589 0.575 1.00 70.19 128 VAL A O 1
ATOM 998 N N . ILE A 1 129 ? 10.275 10.093 1.967 1.00 67.19 129 ILE A N 1
ATOM 999 C CA . ILE A 1 129 ? 11.326 11.109 1.780 1.00 67.19 129 ILE A CA 1
ATOM 1000 C C . ILE A 1 129 ? 12.665 10.631 2.354 1.00 67.19 129 ILE A C 1
ATOM 1002 O O . ILE A 1 129 ? 13.697 10.793 1.702 1.00 67.19 129 ILE A O 1
ATOM 1006 N N . GLU A 1 130 ? 12.665 10.031 3.545 1.00 65.50 130 GLU A N 1
ATOM 1007 C CA . GLU A 1 130 ? 13.892 9.527 4.169 1.00 65.50 130 GLU A CA 1
ATOM 1008 C C . GLU A 1 130 ? 14.551 8.421 3.345 1.00 65.50 130 GLU A C 1
ATOM 1010 O O . GLU A 1 130 ? 15.764 8.460 3.131 1.00 65.50 130 GLU A O 1
ATOM 1015 N N . GLU A 1 131 ? 13.774 7.471 2.821 1.00 65.31 131 GLU A N 1
ATOM 1016 C CA . GLU A 1 131 ? 14.320 6.414 1.966 1.00 65.31 131 GLU A CA 1
ATOM 1017 C C . GLU A 1 131 ? 14.972 6.985 0.700 1.00 65.31 131 GLU A C 1
ATOM 1019 O O . GLU A 1 131 ? 16.057 6.566 0.298 1.00 65.31 131 GLU A O 1
ATOM 1024 N N . ARG A 1 132 ? 14.362 8.009 0.093 1.00 62.62 132 ARG A N 1
ATOM 1025 C CA . ARG A 1 132 ? 14.937 8.676 -1.081 1.00 62.62 132 ARG A CA 1
ATOM 1026 C C . ARG A 1 132 ? 16.302 9.287 -0.778 1.00 62.62 132 ARG A C 1
ATOM 1028 O O . ARG A 1 132 ? 17.203 9.186 -1.609 1.00 62.62 132 ARG A O 1
ATOM 1035 N N . HIS A 1 133 ? 16.463 9.927 0.380 1.00 60.72 133 HIS A N 1
ATOM 1036 C CA . HIS A 1 133 ? 17.769 10.452 0.771 1.00 60.72 133 HIS A CA 1
ATOM 1037 C C . HIS A 1 133 ? 18.818 9.341 0.873 1.00 60.72 133 HIS A C 1
ATOM 1039 O O . HIS A 1 133 ? 19.955 9.569 0.476 1.00 60.72 133 HIS A O 1
ATOM 1045 N N . ARG A 1 134 ? 18.450 8.132 1.320 1.00 59.03 134 ARG A N 1
ATOM 1046 C CA . ARG A 1 134 ? 19.375 6.987 1.348 1.00 59.03 134 ARG A CA 1
ATOM 1047 C C . ARG A 1 134 ? 19.801 6.545 -0.054 1.00 59.03 134 ARG A C 1
ATOM 1049 O O . ARG A 1 134 ? 20.979 6.289 -0.252 1.00 59.03 134 ARG A O 1
ATOM 1056 N N . ILE A 1 135 ? 18.874 6.518 -1.015 1.00 59.88 135 ILE A N 1
ATOM 1057 C CA . ILE A 1 135 ? 19.136 6.076 -2.399 1.00 59.88 135 ILE A CA 1
ATOM 1058 C C . ILE A 1 135 ? 19.982 7.089 -3.188 1.00 59.88 135 ILE A C 1
ATOM 1060 O O . ILE A 1 135 ? 20.810 6.705 -4.002 1.00 59.88 135 ILE A O 1
ATOM 1064 N N . ILE A 1 136 ? 19.785 8.395 -2.979 1.00 58.94 136 ILE A N 1
ATOM 1065 C CA . ILE A 1 136 ? 20.566 9.430 -3.689 1.00 58.94 136 ILE A CA 1
ATOM 1066 C C . ILE A 1 136 ? 22.034 9.452 -3.228 1.00 58.94 136 ILE A C 1
ATOM 1068 O O . ILE A 1 136 ? 22.905 9.903 -3.967 1.00 58.94 136 ILE A O 1
ATOM 1072 N N . LEU A 1 137 ? 22.303 8.997 -2.003 1.00 50.38 137 LEU A N 1
ATOM 1073 C CA . LEU A 1 137 ? 23.631 9.013 -1.391 1.00 50.38 137 LEU A CA 1
ATOM 1074 C C . LEU A 1 137 ? 24.415 7.699 -1.578 1.00 50.38 137 LEU A C 1
ATOM 1076 O O . LEU A 1 137 ? 25.566 7.635 -1.144 1.00 50.38 137 LEU A O 1
ATOM 1080 N N . SER A 1 138 ? 23.810 6.676 -2.193 1.00 46.22 138 SER A N 1
ATOM 1081 C CA . SER A 1 138 ? 24.411 5.367 -2.508 1.00 46.22 138 SER A CA 1
ATOM 1082 C C . SER A 1 138 ? 24.784 5.251 -3.979 1.00 46.22 138 SER A C 1
ATOM 1084 O O . SER A 1 138 ? 25.878 4.720 -4.265 1.00 46.22 138 SER A O 1
#

Foldseek 3Di:
DDPVVVVVVVVLVVLLVVVLLLLQLLLLLCDVLVLDHPVDDLVQSLLSSQLLLLVLQLAHCVVSPFDADDPPDGGPPPSSVVSSVVHDNPPDRPSPDSDPDPVSSVVSSVVSPPDHSVRSCVVSVVSNVVNVVVVVVD

Sequence (138 aa):
DDPAEQKKAREWGERRARRLPQLRRFAALLHRNGVIDGTMSRVHRDFMITQCFALATRHGMDMMGYTWRDSESGPLSAPMKIDLHAVEPEDGGDGAGLFPGGAEERAFLEEVAGKGDLELGRMARPVVIEERHRIILS

pLDDT: mean 77.03, std 13.35, range [40.91, 93.38]

Radius of gyration: 15.45 Å; chains: 1; bounding box: 42×31×50 Å

Secondary structure (DSSP, 8-state):
--HHHHHHHHHHHHHHHHHHHHHHHHHHHHHHTTSS-TTS-HHHHHHHHHHHHHHHHSS-GGGGT--B-TTTSSB--HHHHHHHTT--TTS----TTSSSSHHHHHHHHHHHTT--HHHHHHHHHHHHHHHHHHHHT-